Protein AF-A0A1B2CT91-F1 (afdb_monomer_lite)

pLDDT: mean 93.39, std 6.2, range [56.12, 98.25]

Organism: Gobiocypris rarus (NCBI:txid143606)

Sequence (97 aa):
VMKPKEDDPQPFFWLFENVVFMETKVKADICRFLECNPVLVDAVKVSPAHRARYFWGNIPGMNRPIIASQKDKLSLQDCLEAGRTAKYEKVRTITTR

Secondary structure (DSSP, 8-state):
--SPPTT-------EEEEESSS-HHHHHHHHHHTTSPPEEEEGGGTSSB--EEEEEE--TTTTSPP---TT---SGGGGSPTT---SSSSBPPP---

InterPro domains:
  IPR029063 S-adenosyl-L-methionine-dependent methyltransferase superfamily [G3DSA:3.40.50.150] (1-96)
  IPR029063 S-adenosyl-L-methionine-dependent methyltransferase superfamily [SSF53335] (9-85)

Foldseek 3Di:
DQDDDPPDPDDDKDKDKDAPPDDPVVQVVVCVVLVHHWDWDFCLQQALEGGIMTMDMDPPCNVPDDHYDPPGQNAVQVVDDPPDDDPDRHYYDDDDD

Radius of gyration: 17.66 Å; chains: 1; bounding box: 37×32×51 Å

Structure (mmCIF, N/CA/C/O backbone):
data_AF-A0A1B2CT91-F1
#
_entry.id   AF-A0A1B2CT91-F1
#
loop_
_atom_site.group_PDB
_atom_site.id
_atom_site.type_symbol
_atom_site.label_atom_id
_atom_site.label_alt_id
_atom_site.label_comp_id
_atom_site.label_asym_id
_atom_site.label_entity_id
_atom_site.label_seq_id
_atom_site.pdbx_PDB_ins_code
_atom_site.Cartn_x
_atom_site.Cartn_y
_atom_site.Cartn_z
_atom_site.occupancy
_atom_site.B_iso_or_equiv
_atom_site.auth_seq_id
_atom_site.auth_comp_id
_atom_site.auth_asym_id
_atom_site.auth_atom_id
_atom_site.pdbx_PDB_model_num
ATOM 1 N N . VAL A 1 1 ? 21.903 -9.186 -10.069 1.00 60.44 1 VAL A N 1
ATOM 2 C CA . VAL A 1 1 ? 20.883 -8.311 -10.699 1.00 60.44 1 VAL A CA 1
ATOM 3 C C . VAL A 1 1 ? 19.546 -9.013 -10.534 1.00 60.44 1 VAL A C 1
ATOM 5 O O . VAL A 1 1 ? 19.502 -10.196 -10.832 1.00 60.44 1 VAL A O 1
ATOM 8 N N . MET A 1 2 ? 18.526 -8.362 -9.961 1.00 78.00 2 MET A N 1
ATOM 9 C CA . MET A 1 2 ? 17.225 -9.013 -9.700 1.00 78.00 2 MET A CA 1
ATOM 10 C C . MET A 1 2 ? 16.290 -9.013 -10.917 1.00 78.00 2 MET A C 1
ATOM 12 O O . MET A 1 2 ? 15.455 -9.901 -11.023 1.00 78.00 2 MET A O 1
ATOM 16 N N . LYS A 1 3 ? 16.439 -8.049 -11.835 1.00 84.88 3 LYS A N 1
ATOM 17 C CA . LYS A 1 3 ? 15.710 -8.015 -13.109 1.00 84.88 3 LYS A CA 1
ATOM 18 C C . LYS A 1 3 ? 16.367 -9.010 -14.084 1.00 84.88 3 LYS A C 1
ATOM 20 O O . LYS A 1 3 ? 17.575 -8.870 -14.309 1.00 84.88 3 LYS A O 1
ATOM 25 N N . PRO A 1 4 ? 15.628 -9.991 -14.638 1.00 88.00 4 PRO A N 1
ATOM 26 C CA . PRO A 1 4 ? 16.141 -10.863 -15.690 1.00 88.00 4 PRO A CA 1
ATOM 27 C C . PRO A 1 4 ? 16.619 -10.062 -16.903 1.00 88.00 4 PRO A C 1
ATOM 29 O O . PRO A 1 4 ? 16.252 -8.896 -17.086 1.00 88.00 4 PRO A O 1
ATOM 32 N N . LYS A 1 5 ? 17.462 -10.683 -17.729 1.00 89.50 5 LYS A N 1
ATOM 33 C CA . LYS A 1 5 ? 17.825 -10.107 -19.030 1.00 89.50 5 LYS A CA 1
ATOM 34 C C . LYS A 1 5 ? 16.573 -10.024 -19.906 1.00 89.50 5 LYS A C 1
ATOM 36 O O . LYS A 1 5 ? 15.642 -10.793 -19.704 1.00 89.50 5 LYS A O 1
ATOM 41 N N . GLU A 1 6 ? 16.559 -9.112 -20.873 1.00 82.06 6 GLU A N 1
ATOM 42 C CA . GLU A 1 6 ? 15.378 -8.887 -21.725 1.00 82.06 6 GLU A CA 1
ATOM 43 C C . GLU A 1 6 ? 14.946 -10.143 -22.499 1.00 82.06 6 GLU A C 1
ATOM 45 O O . GLU A 1 6 ? 13.755 -10.338 -22.720 1.00 82.06 6 GLU A O 1
ATOM 50 N N . ASP A 1 7 ? 15.895 -11.024 -22.820 1.00 87.06 7 ASP A N 1
ATOM 51 C CA . ASP A 1 7 ? 15.653 -12.277 -23.547 1.00 87.06 7 ASP A CA 1
ATOM 52 C C . ASP A 1 7 ? 15.299 -13.471 -22.640 1.00 87.06 7 ASP A C 1
ATOM 54 O O . ASP A 1 7 ? 15.120 -14.589 -23.124 1.00 87.06 7 ASP A O 1
ATOM 58 N N . ASP A 1 8 ? 15.243 -13.273 -21.320 1.00 90.12 8 ASP A N 1
ATOM 59 C CA . ASP A 1 8 ? 14.901 -14.330 -20.372 1.00 90.12 8 ASP A CA 1
ATOM 60 C C . ASP A 1 8 ? 13.372 -14.410 -20.206 1.00 90.12 8 ASP A C 1
ATOM 62 O O . ASP A 1 8 ? 12.757 -13.455 -19.722 1.00 90.12 8 ASP A O 1
ATOM 66 N N . PRO A 1 9 ? 12.725 -15.533 -20.574 1.00 89.25 9 PRO A N 1
ATOM 67 C CA . PRO A 1 9 ? 11.276 -15.677 -20.471 1.00 89.25 9 PRO A CA 1
ATOM 68 C C . PRO A 1 9 ? 10.775 -15.785 -19.022 1.00 89.25 9 PRO A C 1
ATOM 70 O O . PRO A 1 9 ? 9.566 -15.908 -18.806 1.00 89.25 9 PRO A O 1
ATOM 73 N N . GLN A 1 10 ? 11.664 -15.786 -18.024 1.00 92.38 10 GLN A N 1
ATOM 74 C CA . GLN A 1 10 ? 11.286 -15.862 -16.621 1.00 92.38 10 GLN A CA 1
ATOM 75 C C . GLN A 1 10 ? 10.359 -14.695 -16.221 1.00 92.38 10 GLN A C 1
ATOM 77 O O . GLN A 1 10 ? 10.754 -13.528 -16.295 1.00 92.38 10 GLN A O 1
ATOM 82 N N . PRO A 1 11 ? 9.139 -14.977 -15.715 1.00 91.69 11 PRO A N 1
ATOM 83 C CA . PRO A 1 11 ? 8.260 -13.937 -15.201 1.00 91.69 11 PRO A CA 1
ATOM 84 C C . PRO A 1 11 ? 8.920 -13.177 -14.050 1.00 91.69 11 PRO A C 1
ATOM 86 O O . PRO A 1 11 ? 9.377 -13.776 -13.075 1.00 91.69 11 PRO A O 1
ATOM 89 N N . PHE A 1 12 ? 8.917 -11.849 -14.138 1.00 93.44 12 PHE A N 1
ATOM 90 C CA . PHE A 1 12 ? 9.472 -10.974 -13.114 1.00 93.44 12 PHE A CA 1
ATOM 91 C C . PHE A 1 12 ? 8.417 -9.992 -12.622 1.00 93.44 12 PHE A C 1
ATOM 93 O O . PHE A 1 12 ? 7.870 -9.209 -13.401 1.00 93.44 12 PHE A O 1
ATOM 100 N N . PHE A 1 13 ? 8.174 -10.002 -11.314 1.00 95.31 13 PHE A N 1
ATOM 101 C CA . PHE A 1 13 ? 7.267 -9.072 -10.658 1.00 95.31 13 PHE A CA 1
ATOM 102 C C . PHE A 1 13 ? 7.983 -8.307 -9.556 1.00 95.31 13 PHE A C 1
ATOM 104 O O . PHE A 1 13 ? 8.801 -8.863 -8.824 1.00 95.31 13 PHE A O 1
ATOM 111 N N . TRP A 1 14 ? 7.642 -7.034 -9.419 1.00 96.12 14 TRP A N 1
ATOM 112 C CA . TRP A 1 14 ? 8.159 -6.164 -8.381 1.00 96.12 14 TRP A CA 1
ATOM 113 C C . TRP A 1 14 ? 7.074 -5.200 -7.904 1.00 96.12 14 TRP A C 1
ATOM 115 O O . TRP A 1 14 ? 6.100 -4.909 -8.605 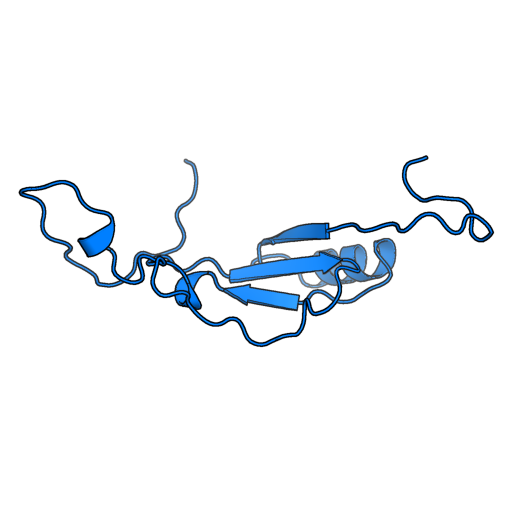1.00 96.12 14 TRP A O 1
ATOM 125 N N . LEU A 1 15 ? 7.256 -4.720 -6.678 1.00 97.62 15 LEU A N 1
ATOM 126 C CA . LEU A 1 15 ? 6.371 -3.773 -6.022 1.00 97.62 15 LEU A CA 1
ATOM 127 C C . LEU A 1 15 ? 7.206 -2.876 -5.108 1.00 97.62 15 LEU A C 1
ATOM 129 O O . LEU A 1 15 ? 8.055 -3.363 -4.364 1.00 97.62 15 LEU A O 1
ATOM 133 N N . PHE A 1 16 ? 6.939 -1.580 -5.146 1.00 97.94 16 PHE A N 1
ATOM 134 C CA . PHE A 1 16 ? 7.499 -0.583 -4.247 1.00 97.94 16 PHE A CA 1
ATOM 135 C C . PHE A 1 16 ? 6.358 0.218 -3.620 1.00 97.94 16 PHE A C 1
ATOM 137 O O . PHE A 1 16 ? 5.446 0.661 -4.318 1.00 97.94 16 PHE A O 1
ATOM 144 N N . GLU A 1 17 ? 6.401 0.394 -2.302 1.00 97.94 17 GLU A N 1
ATOM 145 C CA . GLU A 1 17 ? 5.387 1.106 -1.523 1.00 97.94 17 GLU A CA 1
ATOM 146 C C . GLU A 1 17 ? 6.001 2.334 -0.857 1.00 97.94 17 GLU A C 1
ATOM 148 O O . GLU A 1 17 ? 7.138 2.292 -0.388 1.00 97.94 17 GLU A O 1
ATOM 153 N N . ASN A 1 18 ? 5.245 3.433 -0.812 1.00 97.62 18 ASN A N 1
ATOM 154 C CA . ASN A 1 18 ? 5.610 4.588 -0.000 1.00 97.62 18 ASN A CA 1
ATOM 155 C C . ASN A 1 18 ? 4.381 5.419 0.420 1.00 97.62 18 ASN A C 1
ATOM 157 O O . ASN A 1 18 ? 3.275 5.280 -0.113 1.00 97.62 18 ASN A O 1
ATOM 161 N N . VAL A 1 19 ? 4.569 6.315 1.392 1.00 96.56 19 VAL A N 1
ATOM 162 C CA . VAL A 1 19 ? 3.524 7.196 1.930 1.00 96.56 19 VAL A CA 1
ATOM 163 C C . VAL A 1 19 ? 2.978 8.166 0.885 1.00 96.56 19 VAL A C 1
ATOM 165 O O . VAL A 1 19 ? 3.713 8.687 0.056 1.00 96.56 19 VAL A O 1
ATOM 168 N N . VAL A 1 20 ? 1.680 8.477 0.949 1.00 95.12 20 VAL A N 1
ATOM 169 C CA . VAL A 1 20 ? 1.089 9.514 0.078 1.00 95.12 20 VAL A CA 1
ATOM 170 C C . VAL A 1 20 ? 1.583 10.911 0.440 1.00 95.12 20 VAL A C 1
ATOM 172 O O . VAL A 1 20 ? 1.695 11.776 -0.427 1.00 95.12 20 VAL A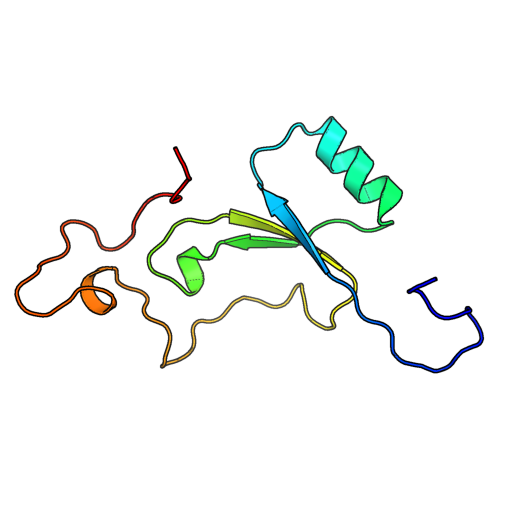 O 1
ATOM 175 N N . PHE A 1 21 ? 1.889 11.119 1.720 1.00 94.19 21 PHE A N 1
ATOM 176 C CA . PHE A 1 21 ? 2.382 12.381 2.247 1.00 94.19 21 PHE A CA 1
ATOM 177 C C . 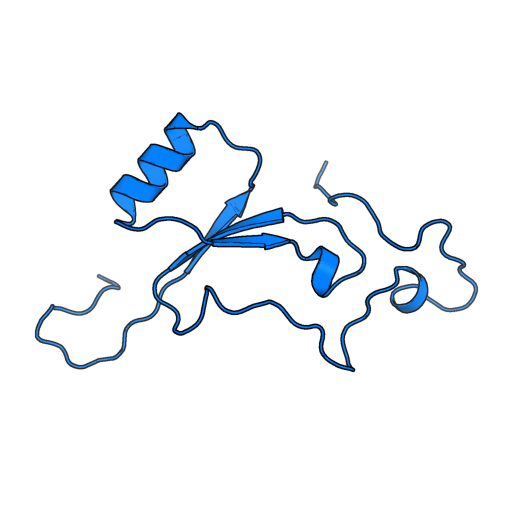PHE A 1 21 ? 3.889 12.514 1.993 1.00 94.19 21 PHE A C 1
ATOM 179 O O . PHE A 1 21 ? 4.705 12.318 2.889 1.00 94.19 21 PHE A O 1
ATOM 186 N N . MET A 1 22 ? 4.241 12.789 0.739 1.00 95.69 22 MET A N 1
AT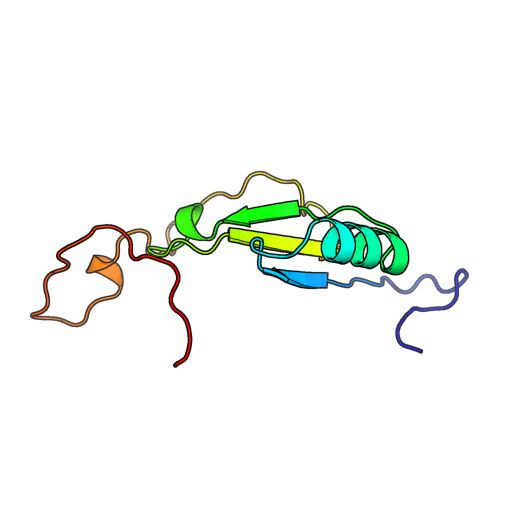OM 187 C CA . MET A 1 22 ? 5.605 13.051 0.279 1.00 95.69 22 MET A CA 1
ATOM 188 C C . MET A 1 22 ? 5.637 14.297 -0.609 1.00 95.69 22 MET A C 1
ATOM 190 O O . MET A 1 22 ? 4.620 14.680 -1.190 1.00 95.69 22 MET A O 1
ATOM 194 N N . GLU A 1 23 ? 6.810 14.908 -0.753 1.00 96.94 23 GLU A N 1
ATOM 195 C CA . GLU A 1 23 ? 6.998 16.028 -1.674 1.00 96.94 23 GLU A CA 1
ATOM 196 C C . GLU A 1 23 ? 6.735 15.614 -3.129 1.00 96.94 23 GLU A C 1
ATOM 198 O O . GLU A 1 23 ? 7.168 14.552 -3.584 1.00 96.94 23 GLU A O 1
ATOM 203 N N . THR A 1 24 ? 6.081 16.487 -3.899 1.00 96.50 24 THR A N 1
ATOM 204 C CA . THR A 1 24 ? 5.762 16.233 -5.315 1.00 96.50 24 THR A CA 1
ATOM 205 C C . THR A 1 24 ? 7.008 15.940 -6.147 1.00 96.50 24 THR A C 1
ATOM 207 O O . THR A 1 24 ? 6.968 15.075 -7.020 1.00 96.50 24 THR A O 1
ATOM 210 N N . LYS A 1 25 ? 8.127 16.617 -5.857 1.00 97.50 25 LYS A N 1
ATOM 211 C CA . LYS A 1 25 ? 9.409 16.370 -6.527 1.00 97.50 25 LYS A CA 1
ATOM 212 C C . LYS A 1 25 ? 9.926 14.960 -6.244 1.00 97.50 25 LYS A C 1
ATOM 214 O O . LYS A 1 25 ? 10.267 14.252 -7.181 1.00 97.50 25 LYS A O 1
ATOM 219 N N . VAL A 1 26 ? 9.891 14.527 -4.983 1.00 97.56 26 VAL A N 1
ATOM 220 C CA . VAL A 1 26 ? 10.299 13.169 -4.588 1.00 97.56 26 VAL A CA 1
ATOM 221 C C . VAL A 1 26 ? 9.423 12.125 -5.275 1.00 97.56 26 VAL A C 1
ATOM 223 O O . VAL A 1 26 ? 9.943 11.157 -5.823 1.00 97.56 26 VAL A O 1
ATOM 226 N N . LYS A 1 27 ? 8.103 12.344 -5.331 1.00 97.62 27 LYS A N 1
ATOM 227 C CA . LYS A 1 27 ? 7.194 11.472 -6.087 1.00 97.62 27 LYS A CA 1
ATOM 228 C C . LYS A 1 27 ? 7.591 11.391 -7.563 1.00 97.62 27 LYS A C 1
ATOM 230 O O . LYS A 1 27 ? 7.650 10.293 -8.108 1.00 97.62 27 LYS A O 1
ATOM 235 N N . ALA A 1 28 ? 7.845 12.533 -8.203 1.00 97.75 28 ALA A N 1
ATOM 236 C CA . ALA A 1 28 ? 8.228 12.593 -9.611 1.00 97.75 28 ALA A CA 1
ATOM 237 C C . ALA A 1 28 ? 9.563 11.882 -9.872 1.00 97.75 28 ALA A C 1
ATOM 239 O O . ALA A 1 28 ? 9.673 11.130 -10.839 1.00 97.75 28 ALA A O 1
ATOM 240 N N . ASP A 1 29 ? 10.541 12.054 -8.981 1.00 98.25 29 ASP A N 1
ATOM 241 C CA . ASP A 1 29 ? 11.822 11.359 -9.053 1.00 98.25 29 ASP A CA 1
ATOM 242 C C . ASP A 1 29 ? 11.635 9.843 -8.919 1.00 98.25 29 ASP A C 1
ATOM 244 O O . ASP A 1 29 ? 12.146 9.099 -9.752 1.00 98.25 29 ASP A O 1
ATOM 248 N N . ILE A 1 30 ? 10.839 9.373 -7.951 1.00 97.94 30 ILE A N 1
ATOM 249 C CA . ILE A 1 30 ? 10.512 7.945 -7.807 1.00 97.94 30 ILE A CA 1
ATOM 250 C C . ILE A 1 30 ? 9.856 7.411 -9.087 1.00 97.94 30 ILE A C 1
ATOM 252 O O . ILE A 1 30 ? 10.303 6.394 -9.611 1.00 97.94 30 ILE A O 1
ATOM 256 N N . CYS A 1 31 ? 8.844 8.102 -9.628 1.00 97.88 31 CYS A N 1
ATOM 257 C CA . CYS A 1 31 ? 8.205 7.699 -10.886 1.00 97.88 31 CYS A CA 1
ATOM 258 C C . CYS A 1 31 ? 9.209 7.605 -12.039 1.00 97.88 31 CYS A C 1
ATOM 260 O O . CYS A 1 31 ? 9.124 6.693 -12.856 1.00 97.88 31 CYS A O 1
ATOM 262 N N . ARG A 1 32 ? 10.160 8.543 -12.104 1.00 97.81 32 ARG A N 1
ATOM 263 C CA . ARG A 1 32 ? 11.196 8.578 -13.137 1.00 97.81 32 ARG A CA 1
ATOM 264 C C . ARG A 1 32 ? 12.169 7.407 -13.005 1.00 97.81 32 ARG A C 1
ATOM 266 O O . ARG A 1 32 ? 12.490 6.792 -14.011 1.00 97.81 32 ARG A O 1
ATOM 273 N N . PHE A 1 33 ? 12.635 7.098 -11.795 1.00 97.62 33 PHE A N 1
ATOM 274 C CA . PHE A 1 33 ? 13.580 5.998 -11.556 1.00 97.62 33 PHE A CA 1
ATOM 275 C C . PHE A 1 33 ? 12.942 4.612 -11.686 1.00 97.62 33 PHE A C 1
ATOM 277 O O . PH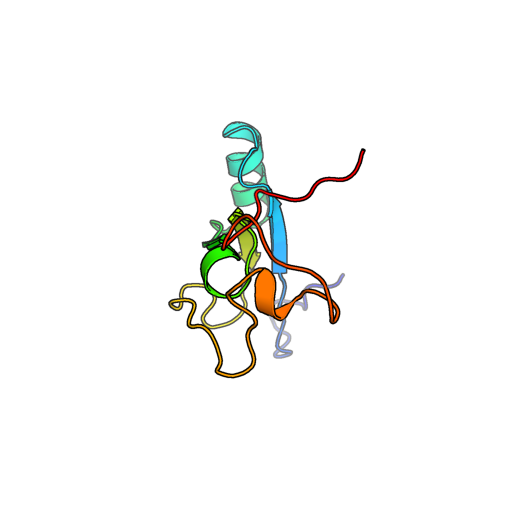E A 1 33 ? 13.620 3.665 -12.068 1.00 97.62 33 PHE A O 1
ATOM 284 N N . LEU A 1 34 ? 11.657 4.489 -11.351 1.00 96.50 34 LEU A N 1
ATOM 285 C CA . LEU A 1 34 ? 10.902 3.239 -11.451 1.00 96.50 34 LEU A CA 1
ATOM 286 C C . LEU A 1 34 ? 10.150 3.090 -12.782 1.00 96.50 34 LEU A C 1
ATOM 288 O O . LEU A 1 34 ? 9.434 2.106 -12.966 1.00 96.50 34 LEU A O 1
ATOM 292 N N . GLU A 1 35 ? 10.279 4.076 -13.675 1.00 96.38 35 GLU A N 1
ATOM 293 C CA . GLU A 1 35 ? 9.694 4.114 -15.022 1.00 96.38 35 GLU A CA 1
ATOM 294 C C . GLU A 1 35 ? 8.174 3.852 -15.062 1.00 96.38 35 GLU A C 1
ATOM 296 O O . GLU A 1 35 ? 7.629 3.347 -16.042 1.00 96.38 35 GLU A O 1
ATOM 301 N N . CYS A 1 36 ? 7.452 4.202 -13.993 1.00 96.44 36 CYS A N 1
ATOM 302 C CA . CYS A 1 36 ? 5.998 4.062 -13.925 1.00 96.44 36 CYS A CA 1
ATOM 303 C C . CYS A 1 36 ? 5.366 5.023 -12.910 1.00 96.44 36 CYS A C 1
ATOM 305 O O . CYS A 1 36 ? 6.028 5.574 -12.030 1.00 96.44 36 CYS A O 1
ATOM 307 N N . ASN A 1 37 ? 4.052 5.222 -13.025 1.00 96.75 37 ASN A N 1
ATOM 308 C CA . ASN A 1 37 ? 3.269 6.000 -12.066 1.00 96.75 37 ASN A CA 1
ATOM 309 C C . ASN A 1 37 ? 2.691 5.095 -10.968 1.00 96.75 37 ASN A C 1
ATOM 311 O O . ASN A 1 37 ? 2.359 3.942 -11.249 1.00 96.75 37 ASN A O 1
ATOM 315 N N . PRO A 1 38 ? 2.509 5.607 -9.738 1.00 97.44 38 PRO A N 1
ATOM 316 C CA . PRO A 1 38 ? 1.948 4.818 -8.660 1.00 97.44 38 PRO A CA 1
ATOM 317 C C . PRO A 1 38 ? 0.435 4.679 -8.775 1.00 97.44 38 PRO A C 1
ATOM 319 O O . PRO A 1 38 ? -0.265 5.593 -9.216 1.00 97.44 38 PRO A O 1
ATOM 322 N N . VAL A 1 39 ? -0.071 3.596 -8.201 1.00 96.81 39 VAL A N 1
ATOM 323 C CA . VAL A 1 39 ? -1.478 3.421 -7.851 1.00 96.81 39 VAL A CA 1
ATOM 324 C C . VAL A 1 39 ? -1.709 3.914 -6.426 1.00 96.81 39 VAL A C 1
ATOM 326 O O . VAL A 1 39 ? -0.948 3.586 -5.515 1.00 96.81 39 VAL A O 1
ATOM 329 N N . LEU A 1 40 ? -2.761 4.708 -6.222 1.00 95.75 40 LEU A N 1
ATOM 330 C CA . LEU A 1 40 ? -3.196 5.135 -4.894 1.00 95.75 40 LEU A CA 1
ATOM 331 C C . LEU A 1 40 ? -4.117 4.078 -4.280 1.00 95.75 40 LEU A C 1
ATOM 333 O O . LEU A 1 40 ? -5.196 3.802 -4.802 1.00 95.75 40 LEU A O 1
ATOM 337 N N . VAL A 1 41 ? -3.717 3.548 -3.130 1.00 94.62 41 VAL A N 1
ATOM 338 C CA . VAL A 1 41 ? -4.474 2.546 -2.381 1.00 94.62 41 VAL A CA 1
ATOM 339 C C . VAL A 1 41 ? -4.646 3.024 -0.947 1.00 94.62 41 VAL A C 1
ATOM 341 O O . VAL A 1 41 ? -3.667 3.311 -0.263 1.00 94.62 41 VAL A O 1
ATOM 344 N N . ASP A 1 42 ? -5.893 3.103 -0.484 1.00 92.62 42 ASP A N 1
ATOM 345 C CA . ASP A 1 42 ? -6.206 3.378 0.919 1.00 92.62 42 ASP A CA 1
ATOM 346 C C . ASP A 1 42 ? -6.780 2.130 1.585 1.00 92.62 42 ASP A C 1
ATOM 348 O O . ASP A 1 42 ? -7.825 1.609 1.178 1.00 92.62 42 ASP A O 1
ATOM 352 N N . ALA A 1 43 ? -6.091 1.674 2.634 1.00 91.81 43 ALA A N 1
ATOM 353 C CA . ALA A 1 43 ? -6.495 0.519 3.421 1.00 91.81 43 ALA A CA 1
ATOM 354 C C . ALA A 1 43 ? -7.854 0.708 4.104 1.00 91.81 43 ALA A C 1
ATOM 356 O O . ALA A 1 43 ? -8.453 -0.286 4.505 1.00 91.81 43 ALA A O 1
ATOM 357 N N . VAL A 1 44 ? -8.386 1.933 4.195 1.00 91.56 44 VAL A N 1
ATOM 358 C CA . VAL A 1 44 ? -9.724 2.197 4.749 1.00 91.56 44 VAL A CA 1
ATOM 359 C C . VAL A 1 44 ? -10.821 1.360 4.076 1.00 91.56 44 VAL A C 1
ATOM 361 O O . VAL A 1 44 ? -11.860 1.111 4.679 1.00 91.56 44 VAL A O 1
ATOM 364 N N . LYS A 1 45 ? -10.618 0.906 2.830 1.00 90.38 45 LYS A N 1
ATOM 365 C CA . LYS A 1 45 ? -11.581 0.066 2.098 1.00 90.38 45 LYS A CA 1
ATOM 366 C C . LYS A 1 45 ? -11.609 -1.397 2.555 1.00 90.38 45 LYS A C 1
ATOM 368 O O . LYS A 1 45 ? -12.601 -2.066 2.307 1.00 90.38 45 LYS A O 1
ATOM 373 N N . VAL A 1 46 ? -10.541 -1.876 3.191 1.00 93.25 46 VAL A N 1
ATOM 374 C CA . VAL A 1 46 ? -10.314 -3.295 3.549 1.00 93.25 46 VAL A CA 1
ATOM 375 C C . VAL A 1 46 ? -9.873 -3.481 5.005 1.00 93.25 46 VAL A C 1
ATOM 377 O O . VAL A 1 46 ? -9.552 -4.581 5.436 1.00 93.25 46 VAL A O 1
ATOM 380 N N . SER A 1 47 ? -9.808 -2.398 5.775 1.00 94.00 47 SER A N 1
ATOM 381 C CA . SER A 1 47 ? -9.361 -2.389 7.164 1.00 94.00 47 SER A CA 1
ATOM 382 C C . SER A 1 47 ? -10.036 -1.247 7.927 1.00 94.00 47 SER A C 1
ATOM 384 O O . SER A 1 47 ? -10.529 -0.294 7.305 1.00 94.00 47 SER A O 1
ATOM 386 N N . PRO A 1 48 ? -10.004 -1.261 9.269 1.00 94.44 48 PRO A N 1
ATOM 387 C CA . PRO A 1 48 ? -10.601 -0.212 10.073 1.00 94.44 48 PRO A CA 1
ATOM 388 C C . PRO A 1 48 ? -9.634 0.961 10.280 1.00 94.44 48 PRO A C 1
ATOM 390 O O . PRO A 1 48 ? -9.740 1.674 11.273 1.00 94.44 48 PRO A O 1
ATOM 393 N N . ALA A 1 49 ? -8.656 1.164 9.391 1.00 95.44 49 ALA A N 1
ATOM 394 C CA . ALA A 1 49 ? -7.648 2.209 9.514 1.00 95.44 49 ALA A CA 1
ATOM 395 C C . ALA A 1 49 ? -7.489 3.000 8.213 1.00 95.44 49 ALA A C 1
ATOM 397 O O . ALA A 1 49 ? -7.382 2.431 7.127 1.00 95.44 49 ALA A O 1
ATOM 398 N N . HIS A 1 50 ? -7.401 4.323 8.332 1.00 93.12 50 HIS A N 1
ATOM 399 C CA . HIS A 1 50 ? -6.952 5.173 7.233 1.00 93.12 50 HIS A CA 1
ATOM 400 C C . HIS A 1 50 ? -5.460 4.949 6.997 1.00 93.12 50 HIS A C 1
ATOM 402 O O . HIS A 1 50 ? -4.647 5.155 7.898 1.00 93.12 50 HIS A O 1
ATOM 408 N N . ARG A 1 51 ? -5.086 4.519 5.791 1.00 94.56 51 ARG A N 1
ATOM 409 C CA . ARG A 1 51 ? -3.684 4.304 5.416 1.00 94.56 51 ARG A CA 1
ATOM 410 C C . ARG A 1 51 ? -3.547 4.374 3.900 1.00 94.56 51 ARG A C 1
ATOM 412 O O . ARG A 1 51 ? -3.346 3.364 3.231 1.00 94.56 51 ARG A O 1
ATOM 419 N N . ALA A 1 52 ? -3.632 5.591 3.376 1.00 95.81 52 ALA A N 1
ATOM 420 C CA . ALA A 1 52 ? -3.366 5.873 1.973 1.00 95.81 52 ALA A CA 1
ATOM 421 C C . ALA A 1 52 ? -1.868 5.721 1.661 1.00 95.81 52 ALA A C 1
ATOM 423 O O . ALA A 1 52 ? -1.021 6.291 2.366 1.00 95.81 52 ALA A O 1
ATOM 424 N N . ARG A 1 53 ? -1.550 4.948 0.620 1.00 96.75 53 ARG A N 1
ATOM 425 C CA . ARG A 1 53 ? -0.197 4.635 0.140 1.00 96.75 53 ARG A CA 1
ATOM 426 C C . ARG A 1 53 ? -0.131 4.630 -1.381 1.00 96.75 53 ARG A C 1
ATOM 428 O O . ARG A 1 53 ? -1.118 4.342 -2.057 1.00 96.75 53 ARG A O 1
ATOM 435 N N . TYR A 1 54 ? 1.045 4.968 -1.893 1.00 98.00 54 TYR A N 1
ATOM 436 C CA . TYR A 1 54 ? 1.385 4.834 -3.298 1.00 98.00 54 TYR A CA 1
ATOM 437 C C . TYR A 1 54 ? 2.097 3.507 -3.531 1.00 98.00 54 TYR A C 1
ATOM 439 O O . TYR A 1 54 ? 3.014 3.159 -2.789 1.00 98.00 54 TYR A O 1
ATOM 447 N N . PHE A 1 55 ? 1.686 2.804 -4.582 1.00 97.88 55 PHE A N 1
ATOM 448 C CA . PHE A 1 55 ? 2.270 1.539 -5.002 1.00 97.88 55 PHE A CA 1
ATOM 449 C C . PHE A 1 55 ? 2.742 1.631 -6.451 1.00 97.88 55 PHE A C 1
ATOM 451 O O . PHE A 1 55 ? 1.930 1.823 -7.353 1.00 97.88 55 PHE A O 1
ATOM 458 N N . TRP A 1 56 ? 4.040 1.464 -6.675 1.00 98.25 56 TRP A N 1
ATOM 459 C CA . TRP A 1 56 ? 4.650 1.294 -7.993 1.00 98.25 56 TRP A CA 1
ATOM 460 C C . TRP A 1 56 ? 4.935 -0.183 -8.211 1.00 98.25 56 TRP A C 1
ATOM 462 O O . TRP A 1 56 ? 5.271 -0.885 -7.262 1.00 98.25 56 TRP A O 1
ATOM 472 N N . GLY A 1 57 ? 4.816 -0.671 -9.436 1.00 96.88 57 GLY A N 1
ATOM 473 C CA . GLY A 1 57 ? 5.075 -2.074 -9.718 1.00 96.88 57 GLY A CA 1
ATOM 474 C C . GLY A 1 57 ? 4.497 -2.510 -11.046 1.00 96.88 57 GLY A C 1
ATOM 475 O O . GLY A 1 57 ? 3.868 -1.734 -11.765 1.00 96.88 57 GLY A O 1
ATOM 476 N N . ASN A 1 58 ? 4.695 -3.784 -11.350 1.00 95.81 58 ASN A N 1
ATOM 477 C CA . ASN A 1 58 ? 4.207 -4.422 -12.569 1.00 95.81 58 ASN A CA 1
ATOM 478 C C . ASN A 1 58 ? 3.294 -5.625 -12.276 1.00 95.81 58 ASN A C 1
ATOM 480 O O . ASN A 1 58 ? 3.092 -6.477 -13.141 1.00 95.81 58 ASN A O 1
ATOM 484 N N . ILE A 1 59 ? 2.745 -5.714 -11.059 1.00 96.25 59 ILE A N 1
ATOM 485 C CA . ILE A 1 59 ? 1.823 -6.791 -10.699 1.00 96.25 59 ILE A CA 1
ATOM 486 C C . ILE A 1 59 ? 0.543 -6.659 -11.551 1.00 96.25 59 ILE A C 1
ATOM 488 O O . ILE A 1 59 ? -0.066 -5.582 -11.605 1.00 96.25 59 ILE A O 1
ATOM 492 N N . PRO A 1 60 ? 0.088 -7.737 -12.215 1.00 95.56 60 PRO A N 1
ATOM 493 C CA . PRO A 1 60 ? -1.123 -7.699 -13.019 1.00 95.56 60 PRO A CA 1
ATOM 494 C C . PRO A 1 60 ? -2.337 -7.276 -12.189 1.00 95.56 60 PRO A C 1
ATOM 496 O O . PRO A 1 60 ? -2.646 -7.862 -11.155 1.00 95.56 60 PRO A O 1
ATOM 499 N N . GLY A 1 61 ? -3.062 -6.266 -12.667 1.00 94.31 61 GLY A N 1
ATOM 500 C CA . GLY A 1 61 ? -4.295 -5.819 -12.025 1.00 94.31 61 GLY A CA 1
ATOM 501 C C . GLY A 1 61 ? -4.120 -4.883 -10.828 1.00 94.31 61 GLY A C 1
ATOM 502 O O . GLY A 1 61 ? -5.095 -4.679 -10.114 1.00 94.31 61 GLY A O 1
ATOM 503 N N . MET A 1 62 ? -2.955 -4.255 -10.630 1.00 94.12 62 MET A N 1
ATOM 504 C CA . MET A 1 62 ? -2.772 -3.243 -9.572 1.00 94.12 62 MET A CA 1
ATOM 505 C C . MET A 1 62 ? -3.794 -2.095 -9.616 1.00 94.12 62 MET A C 1
ATOM 507 O O . MET A 1 62 ? -4.166 -1.575 -8.573 1.00 94.12 62 MET A O 1
ATOM 511 N N . ASN A 1 63 ? -4.293 -1.729 -10.800 1.00 90.81 63 ASN A N 1
ATOM 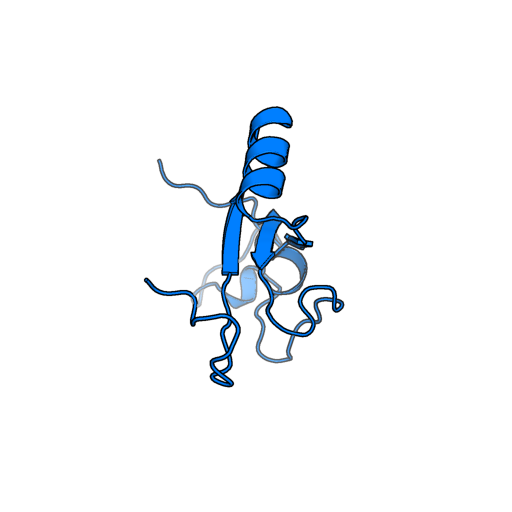512 C CA . ASN A 1 63 ? -5.310 -0.681 -10.976 1.00 90.81 63 ASN A CA 1
ATOM 513 C C . ASN A 1 63 ? -6.754 -1.159 -10.739 1.00 90.81 63 ASN A C 1
ATOM 515 O O . ASN A 1 63 ? -7.696 -0.396 -10.955 1.00 90.81 63 ASN A O 1
ATOM 519 N N . ARG A 1 64 ? -6.965 -2.428 -10.367 1.00 93.06 64 ARG A N 1
ATOM 520 C CA . ARG A 1 64 ? -8.314 -2.953 -10.138 1.00 93.06 64 ARG A CA 1
ATOM 521 C C . ARG A 1 64 ? -8.933 -2.310 -8.891 1.00 93.06 64 ARG A C 1
ATOM 523 O O . ARG A 1 64 ? -8.216 -2.002 -7.937 1.00 93.06 64 ARG A O 1
ATOM 530 N N . PRO A 1 65 ? -10.265 -2.132 -8.863 1.00 90.19 65 PRO A N 1
ATOM 531 C CA . PRO A 1 65 ? -10.953 -1.678 -7.665 1.00 90.19 65 PRO A CA 1
ATOM 532 C C . PRO A 1 65 ? -10.659 -2.604 -6.485 1.00 90.19 65 PRO A C 1
ATOM 534 O O . PRO A 1 65 ? -10.742 -3.825 -6.602 1.00 90.19 65 PRO A O 1
ATOM 537 N N . ILE A 1 66 ? -10.345 -2.008 -5.340 1.00 90.00 66 ILE A N 1
ATOM 538 C CA . ILE A 1 66 ? -10.174 -2.747 -4.092 1.00 90.00 66 ILE A CA 1
ATOM 539 C C . ILE A 1 66 ? -11.557 -3.063 -3.533 1.00 90.00 66 ILE A C 1
ATOM 541 O O . ILE A 1 66 ? -12.358 -2.149 -3.321 1.00 90.00 66 ILE A O 1
ATOM 545 N N . ILE A 1 67 ? -11.805 -4.345 -3.284 1.00 90.38 67 ILE A N 1
ATOM 546 C CA . ILE A 1 67 ? -13.064 -4.871 -2.761 1.00 90.38 67 ILE A CA 1
ATOM 547 C C . ILE A 1 67 ? -12.742 -5.640 -1.482 1.00 90.38 67 ILE A C 1
ATOM 549 O O . ILE A 1 67 ? -11.833 -6.468 -1.481 1.00 90.38 67 ILE A O 1
ATOM 553 N N . ALA A 1 68 ? -13.475 -5.351 -0.408 1.00 89.50 68 ALA A N 1
ATOM 554 C CA . ALA A 1 68 ? -13.339 -6.076 0.848 1.00 89.50 68 ALA A CA 1
ATOM 555 C C . ALA A 1 68 ? -13.786 -7.534 0.698 1.00 89.50 68 ALA A C 1
ATOM 557 O O . ALA A 1 68 ? -14.805 -7.830 0.069 1.00 89.50 68 ALA A O 1
ATOM 558 N N . SER A 1 69 ? -13.030 -8.442 1.303 1.00 92.44 69 SER A N 1
ATOM 559 C CA . SER A 1 69 ? -13.410 -9.840 1.450 1.00 92.44 69 SER A CA 1
ATOM 560 C C . SER A 1 69 ? -14.325 -10.034 2.664 1.00 92.44 69 SER A C 1
ATOM 562 O O . SER A 1 69 ? -14.315 -9.238 3.599 1.00 92.44 69 SER A O 1
ATOM 564 N N . GLN A 1 70 ? -15.080 -11.138 2.707 1.00 88.12 70 GLN A N 1
ATOM 565 C CA . GLN A 1 70 ? -15.913 -11.479 3.874 1.00 88.12 70 GLN A CA 1
ATOM 566 C C . GLN A 1 70 ? -15.107 -11.691 5.168 1.00 88.12 70 GLN A C 1
ATOM 568 O O . GLN A 1 70 ? -15.682 -11.692 6.251 1.00 88.12 70 GLN A O 1
ATOM 573 N N . LYS A 1 71 ? -13.790 -11.911 5.065 1.00 92.56 71 LYS A N 1
ATOM 574 C CA . LYS A 1 71 ? -12.901 -12.116 6.217 1.00 92.56 71 LYS A CA 1
ATOM 575 C C . LYS A 1 71 ? -12.274 -10.813 6.715 1.00 92.56 71 LYS A C 1
ATOM 577 O O . LYS A 1 71 ? -11.622 -10.825 7.759 1.00 92.56 71 LYS A O 1
ATOM 582 N N . ASP A 1 72 ? -12.441 -9.717 5.979 1.00 92.12 72 ASP A N 1
ATOM 583 C CA . ASP A 1 72 ? -11.822 -8.443 6.314 1.00 92.12 72 ASP A CA 1
ATOM 584 C C . ASP A 1 72 ? -12.565 -7.796 7.482 1.00 92.12 72 ASP A C 1
ATOM 586 O O . ASP A 1 72 ? -13.782 -7.614 7.463 1.00 92.12 72 ASP A O 1
ATOM 590 N N . LYS A 1 73 ? -11.808 -7.412 8.508 1.00 92.75 73 LYS A N 1
ATOM 591 C CA . LYS A 1 73 ? -12.324 -6.659 9.650 1.00 92.75 73 LYS A CA 1
ATOM 592 C C . LYS A 1 73 ? -12.410 -5.188 9.264 1.00 92.75 73 LYS A C 1
ATOM 594 O O . LYS A 1 73 ? -11.389 -4.507 9.209 1.00 92.75 73 LYS A O 1
ATOM 599 N N . LEU A 1 74 ? -13.608 -4.706 8.951 1.00 93.62 74 LEU A N 1
ATOM 600 C CA . LEU A 1 74 ? -13.809 -3.335 8.465 1.00 93.62 74 LEU A CA 1
ATOM 601 C C . LEU A 1 74 ? -14.113 -2.337 9.584 1.00 93.62 74 LEU A C 1
ATOM 603 O O . LEU A 1 74 ? -13.866 -1.142 9.402 1.00 93.62 74 LEU A O 1
ATOM 607 N N . SER A 1 75 ? -14.607 -2.822 10.725 1.00 94.06 75 SER A N 1
ATOM 608 C CA . SER A 1 75 ? -14.840 -2.024 11.925 1.00 94.06 75 SER A CA 1
ATOM 609 C C . SER A 1 75 ? -13.723 -2.234 12.939 1.00 94.06 75 SER A C 1
ATOM 611 O O . SER A 1 75 ? -13.209 -3.338 13.121 1.00 94.06 75 SER A O 1
ATOM 613 N N . LEU A 1 76 ? -13.355 -1.165 13.646 1.00 95.38 76 LEU A N 1
ATOM 614 C CA . LEU A 1 76 ? -12.407 -1.238 14.753 1.00 95.38 76 LEU A CA 1
ATOM 615 C C . LEU A 1 76 ? -12.886 -2.227 15.818 1.00 95.38 76 LEU A C 1
ATOM 617 O O . LEU A 1 76 ? -12.058 -2.903 16.420 1.00 95.38 76 LEU A O 1
ATOM 621 N N . GLN A 1 77 ? -14.203 -2.335 16.020 1.00 96.00 77 GLN A N 1
ATOM 622 C CA . GLN A 1 77 ? -14.796 -3.241 17.001 1.00 96.00 77 GLN A CA 1
ATOM 623 C C . GLN A 1 77 ? -14.430 -4.704 16.731 1.00 96.00 77 GLN A C 1
ATOM 625 O O . GLN A 1 77 ? -14.144 -5.435 17.676 1.00 96.00 77 GLN A O 1
ATOM 630 N N . ASP A 1 78 ? -14.353 -5.107 15.460 1.00 93.75 78 ASP A N 1
ATOM 631 C CA . ASP A 1 78 ? -14.006 -6.476 15.057 1.00 93.75 78 ASP A CA 1
ATOM 632 C C . ASP A 1 78 ? -12.550 -6.832 15.411 1.00 93.75 78 ASP A C 1
ATOM 634 O O . ASP A 1 78 ? -12.157 -8.005 15.452 1.00 93.75 78 ASP A O 1
ATOM 638 N N . CYS A 1 79 ? -11.719 -5.814 15.651 1.00 95.06 79 CYS A N 1
ATOM 639 C CA . CYS A 1 79 ? -10.316 -5.942 16.029 1.00 95.06 79 CYS A CA 1
ATOM 640 C C . CYS A 1 79 ? -10.079 -5.887 17.544 1.00 95.06 79 CYS A C 1
ATOM 642 O O . CYS A 1 79 ? -8.943 -6.097 17.966 1.00 95.06 79 CYS A O 1
ATOM 644 N N . LEU A 1 80 ? -11.095 -5.586 18.359 1.00 96.25 80 LEU A N 1
ATOM 645 C CA . LEU A 1 80 ? -10.940 -5.473 19.808 1.00 96.25 80 LEU A CA 1
ATOM 646 C C . LEU A 1 80 ? -11.110 -6.822 20.516 1.00 96.25 80 LEU A C 1
ATOM 648 O O . LEU A 1 80 ? -11.871 -7.686 20.091 1.00 96.25 80 LEU A O 1
ATOM 652 N N . GLU A 1 81 ? -10.417 -6.974 21.642 1.00 96.62 81 GLU A N 1
ATOM 653 C CA . GLU A 1 81 ? -10.623 -8.085 22.573 1.00 96.62 81 GLU A CA 1
ATOM 654 C C . GLU A 1 81 ? -11.967 -7.964 23.313 1.00 96.62 81 GLU A C 1
ATOM 656 O O . GLU A 1 81 ? -12.559 -6.882 23.405 1.00 96.62 81 GLU A O 1
ATOM 661 N N . ALA A 1 82 ? -12.438 -9.078 23.879 1.00 94.94 82 ALA A N 1
ATOM 662 C CA . ALA A 1 82 ? -13.682 -9.120 24.640 1.00 94.94 82 ALA A CA 1
ATOM 663 C C . ALA A 1 82 ? -13.672 -8.127 25.818 1.00 94.94 82 ALA A C 1
ATOM 665 O O . ALA A 1 82 ? -12.654 -7.912 26.473 1.00 94.94 82 ALA A O 1
ATOM 666 N N . GLY A 1 83 ? -14.826 -7.512 26.089 1.00 95.81 83 GLY A N 1
ATOM 667 C CA . GLY A 1 83 ? -14.971 -6.502 27.144 1.00 95.81 83 GLY A CA 1
ATOM 668 C C . GLY A 1 83 ? -14.503 -5.094 26.756 1.00 95.81 83 GLY A C 1
ATOM 669 O O . GLY A 1 83 ? -14.497 -4.205 27.605 1.00 95.81 83 GLY A O 1
ATOM 670 N N . ARG A 1 84 ? -14.132 -4.861 25.489 1.00 97.12 84 ARG A N 1
ATOM 671 C CA . ARG A 1 84 ? -13.747 -3.540 24.971 1.00 97.12 84 ARG A CA 1
ATOM 672 C C . ARG A 1 84 ? -14.743 -3.042 23.925 1.00 97.12 84 ARG A C 1
ATOM 674 O O . ARG A 1 84 ? -15.163 -3.796 23.049 1.00 97.12 84 ARG A O 1
ATOM 681 N N . THR A 1 85 ? -15.036 -1.743 23.965 1.00 97.00 85 THR A N 1
ATOM 682 C CA . THR A 1 85 ? -15.943 -1.082 23.013 1.00 97.00 85 THR A CA 1
ATOM 683 C C . THR A 1 85 ? -15.212 0.001 22.229 1.00 97.00 85 THR A C 1
ATOM 685 O O . THR A 1 85 ? -14.532 0.857 22.801 1.00 97.00 85 THR A O 1
ATOM 688 N N . ALA A 1 86 ? -15.350 -0.030 20.906 1.00 96.25 86 ALA A N 1
ATOM 689 C CA . ALA A 1 86 ? -14.766 0.936 19.995 1.00 96.25 86 ALA A CA 1
ATOM 690 C C . ALA A 1 86 ? -15.523 2.269 20.067 1.00 96.25 86 ALA A C 1
ATOM 692 O O . ALA A 1 86 ? -16.734 2.326 19.878 1.00 96.25 86 ALA A O 1
ATOM 693 N N . LYS A 1 87 ? -14.793 3.366 20.299 1.00 95.94 87 LYS A N 1
ATOM 694 C CA . LYS A 1 87 ? -15.356 4.728 20.244 1.00 95.94 87 LYS A CA 1
ATOM 695 C C . LYS A 1 87 ? -15.547 5.233 18.807 1.00 95.94 87 LYS A C 1
ATOM 697 O O . LYS A 1 87 ? -16.358 6.119 18.567 1.00 95.94 87 LYS A O 1
ATOM 702 N N . TYR A 1 88 ? -14.772 4.696 17.871 1.00 94.44 88 TYR A N 1
ATOM 703 C CA . TYR A 1 88 ? -14.785 5.071 16.462 1.00 94.44 88 TYR A CA 1
ATOM 704 C C . TYR A 1 88 ? -14.894 3.815 15.611 1.00 94.44 88 TYR A C 1
ATOM 706 O O . TYR A 1 88 ? -14.340 2.781 15.977 1.00 94.44 88 TYR A O 1
ATOM 714 N N . GLU A 1 89 ? -15.547 3.924 14.459 1.00 93.56 89 GLU A N 1
ATOM 715 C CA . GLU A 1 89 ? -15.626 2.829 13.491 1.00 93.56 89 GLU A CA 1
ATOM 716 C C . GLU A 1 89 ? -14.271 2.573 12.820 1.00 93.56 89 GLU A C 1
ATOM 718 O O . GLU A 1 89 ? -13.874 1.424 12.641 1.00 93.56 89 GLU A O 1
ATOM 723 N N . LYS A 1 90 ? -13.528 3.643 12.501 1.00 94.88 90 LYS A N 1
ATOM 724 C CA . LYS A 1 90 ? -12.189 3.574 11.906 1.00 94.88 90 LYS A CA 1
ATOM 725 C C . LYS A 1 90 ? -11.211 4.493 12.621 1.00 94.88 90 LYS A C 1
ATOM 727 O O . LYS A 1 90 ? -11.577 5.566 13.102 1.00 94.88 90 LYS A O 1
ATOM 732 N N . VAL A 1 91 ? -9.951 4.079 12.678 1.00 95.19 91 VAL A N 1
ATOM 733 C CA . VAL A 1 91 ? -8.853 4.851 13.264 1.00 95.19 91 VAL A CA 1
ATOM 734 C C . VAL A 1 91 ? -8.087 5.628 12.200 1.00 95.19 91 VAL A C 1
ATOM 736 O O . VAL A 1 91 ? -8.033 5.251 11.028 1.00 95.19 91 VAL A O 1
ATOM 739 N N . ARG A 1 92 ? -7.460 6.730 12.617 1.00 93.88 92 ARG A N 1
ATOM 740 C CA . ARG A 1 92 ? -6.500 7.464 11.779 1.00 93.88 92 ARG A CA 1
ATOM 741 C C . ARG A 1 92 ? -5.235 6.630 11.545 1.00 93.88 92 ARG A C 1
ATOM 743 O O . ARG A 1 92 ? -5.017 5.625 12.220 1.00 93.88 92 ARG A O 1
ATOM 750 N N . THR A 1 93 ? -4.395 7.078 10.613 1.00 92.31 93 THR A N 1
ATOM 751 C CA . THR A 1 93 ? -3.099 6.457 10.319 1.00 92.31 93 THR A CA 1
ATOM 752 C C . THR A 1 93 ? -2.290 6.249 11.597 1.00 92.31 93 THR A C 1
ATOM 754 O O . THR A 1 93 ? -1.959 7.210 12.288 1.00 92.31 93 THR A O 1
ATOM 757 N N . ILE A 1 94 ? -1.964 4.993 11.891 1.00 91.69 94 ILE A N 1
ATOM 758 C CA . ILE A 1 94 ? -1.108 4.619 13.017 1.00 91.69 94 ILE A CA 1
ATOM 759 C C . ILE A 1 94 ? 0.349 4.833 12.594 1.00 91.69 94 ILE A C 1
ATOM 761 O O . ILE A 1 94 ? 0.769 4.333 11.547 1.00 91.69 94 ILE A O 1
ATOM 765 N N . THR A 1 95 ? 1.111 5.575 13.394 1.00 91.19 95 THR A N 1
ATOM 766 C CA . THR A 1 95 ? 2.539 5.849 13.179 1.00 91.19 95 THR A CA 1
ATOM 767 C C . THR A 1 95 ? 3.354 5.357 14.369 1.00 91.19 95 THR A C 1
ATOM 769 O O . THR A 1 95 ? 2.822 5.168 15.465 1.00 91.19 95 THR A O 1
ATOM 772 N N . THR A 1 96 ? 4.653 5.150 14.168 1.00 90.31 96 THR A N 1
ATOM 773 C CA . THR A 1 96 ? 5.596 4.989 15.281 1.00 90.31 96 THR A CA 1
ATOM 774 C C . THR A 1 96 ? 5.801 6.332 15.993 1.00 90.31 96 THR A C 1
ATOM 776 O O . THR A 1 96 ? 5.486 7.385 15.427 1.00 90.31 96 THR A O 1
ATOM 779 N N . ARG A 1 97 ? 6.273 6.286 17.244 1.00 56.12 97 ARG A N 1
ATOM 780 C CA . ARG A 1 97 ? 6.820 7.459 17.941 1.00 56.12 97 ARG A CA 1
ATOM 781 C C . ARG A 1 97 ? 8.262 7.693 17.525 1.00 56.12 97 ARG A C 1
ATOM 783 O O . ARG A 1 97 ? 8.926 6.680 17.209 1.00 56.12 97 ARG A O 1
#